Protein AF-A0A1V5ILT2-F1 (afdb_monomer)

Radius of gyration: 11.58 Å; Cα contacts (8 Å, |Δi|>4): 121; chains: 1; bounding box: 30×20×29 Å

Solvent-accessible surface area (backbone atoms only — not comparable to full-atom values): 4222 Å² total; per-residue (Å²): 113,49,76,59,86,92,46,31,35,38,66,44,82,47,89,52,71,83,83,70,83,48,72,66,60,53,49,47,35,62,80,67,57,32,70,37,35,37,34,35,22,76,51,90,60,73,46,75,66,48,101,47,30,32,36,35,26,51,62,45,62,77,69,76,49,75,88,66,82,133

Foldseek 3Di:
DDDDPNAAEAEAEDADPPDADDPVVVCCCPVVVHQAYEYEYCDDDWDDNDPRYIYDYPCCVVVVHDRDDD

Secondary structure (DSSP, 8-state):
-EEETTEEEEEEE--SSS----HHHHHHHHHTT-SEEEEEESSS--EEEETTEEEEETHHHHTT--SS--

Sequence (70 aa):
MLRRGDRLLGVECKRLDAPRMTPSIRIALEDLGLERVVVLYPGERRYPLTDRVEAVPLDHLAGEQPLFDA

pLDDT: mean 93.8, std 5.89, range [59.78, 98.19]

Structure (mmCIF, N/CA/C/O backbone):
data_AF-A0A1V5ILT2-F1
#
_entry.id   AF-A0A1V5ILT2-F1
#
loop_
_atom_site.group_PDB
_atom_site.id
_atom_site.type_symbol
_atom_site.label_atom_id
_atom_site.label_alt_id
_atom_site.label_comp_id
_atom_site.label_asym_id
_atom_site.label_entity_id
_atom_site.label_seq_id
_atom_site.pdbx_PDB_ins_code
_atom_site.Cartn_x
_atom_site.Cartn_y
_atom_site.Cartn_z
_atom_site.occupancy
_atom_site.B_iso_or_equiv
_atom_site.auth_seq_id
_atom_site.auth_comp_id
_atom_site.auth_asym_id
_atom_site.auth_atom_id
_atom_site.pdbx_PDB_model_num
ATOM 1 N N . MET A 1 1 ? -9.168 6.162 -0.858 1.00 88.19 1 MET A N 1
ATOM 2 C CA . MET A 1 1 ? -9.879 5.294 0.104 1.00 88.19 1 MET A CA 1
ATOM 3 C C . MET A 1 1 ? -11.077 4.685 -0.599 1.00 88.19 1 MET A C 1
ATOM 5 O O . MET A 1 1 ? -11.708 5.379 -1.386 1.00 88.19 1 MET A O 1
ATOM 9 N N . LEU A 1 2 ? -11.356 3.412 -0.340 1.00 94.81 2 LEU A N 1
ATOM 10 C CA . LEU A 1 2 ? -12.479 2.646 -0.876 1.00 94.81 2 LEU A CA 1
ATOM 11 C C . LEU A 1 2 ? -13.294 2.084 0.298 1.00 94.81 2 LEU A C 1
ATOM 13 O O . LEU A 1 2 ? -12.723 1.806 1.353 1.00 94.81 2 LEU A O 1
ATOM 17 N N . ARG A 1 3 ? -14.606 1.894 0.118 1.00 95.25 3 ARG A N 1
ATOM 18 C CA . ARG A 1 3 ? -15.485 1.245 1.105 1.00 95.25 3 ARG A CA 1
ATOM 19 C C . ARG A 1 3 ? -16.139 0.011 0.487 1.00 95.25 3 ARG A C 1
ATOM 21 O O . ARG A 1 3 ? -16.731 0.110 -0.584 1.00 95.25 3 ARG A O 1
ATOM 28 N N . ARG A 1 4 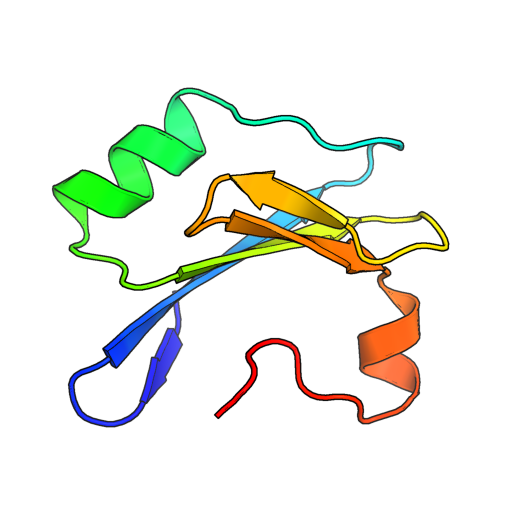? -16.061 -1.132 1.173 1.00 92.44 4 ARG A N 1
ATOM 29 C CA . ARG A 1 4 ? -16.732 -2.388 0.798 1.00 92.44 4 ARG A CA 1
ATOM 30 C C . ARG A 1 4 ? -17.477 -2.937 2.013 1.00 92.44 4 ARG A C 1
ATOM 32 O O . ARG A 1 4 ? -16.861 -3.509 2.908 1.00 92.44 4 ARG A O 1
ATOM 39 N N . GLY A 1 5 ? -18.795 -2.738 2.058 1.00 94.19 5 GLY A N 1
ATOM 40 C CA . GLY A 1 5 ? -19.547 -2.937 3.301 1.00 94.19 5 GLY A CA 1
ATOM 41 C C . GLY A 1 5 ? -18.990 -2.005 4.375 1.00 94.19 5 GLY A C 1
ATOM 42 O O . GLY A 1 5 ? -18.833 -0.816 4.104 1.00 94.19 5 GLY A O 1
ATOM 43 N N . ASP A 1 6 ? -18.619 -2.547 5.532 1.00 94.38 6 ASP A N 1
ATOM 44 C CA . ASP A 1 6 ? -18.003 -1.797 6.639 1.00 94.38 6 ASP A CA 1
ATOM 45 C C . ASP A 1 6 ? -16.475 -1.734 6.596 1.00 94.38 6 ASP A C 1
ATOM 47 O O . ASP A 1 6 ? -15.855 -1.076 7.429 1.00 94.38 6 ASP A O 1
ATOM 51 N N . ARG A 1 7 ? -15.860 -2.361 5.590 1.00 94.81 7 ARG A N 1
ATOM 52 C CA . ARG A 1 7 ? -14.408 -2.371 5.414 1.00 94.81 7 ARG A CA 1
ATOM 53 C C . ARG A 1 7 ? -13.966 -1.089 4.714 1.00 94.81 7 ARG A C 1
ATOM 55 O O . ARG A 1 7 ? -14.439 -0.789 3.611 1.00 94.81 7 ARG A O 1
ATOM 62 N N . LEU A 1 8 ? -13.044 -0.351 5.332 1.00 97.44 8 LEU A N 1
ATOM 63 C CA . LEU A 1 8 ? -12.356 0.789 4.722 1.00 97.44 8 LEU A CA 1
ATOM 64 C C . LEU A 1 8 ? -10.968 0.356 4.243 1.00 97.44 8 LEU A C 1
ATOM 66 O O . LEU A 1 8 ? -10.180 -0.199 5.005 1.00 97.44 8 LEU A O 1
ATOM 70 N N . LEU A 1 9 ? -10.670 0.607 2.969 1.00 97.56 9 LEU A N 1
ATOM 71 C CA . LEU A 1 9 ? -9.445 0.163 2.302 1.00 97.56 9 LEU A CA 1
ATOM 72 C C . LEU A 1 9 ? -8.684 1.364 1.722 1.00 97.56 9 LEU A C 1
ATOM 74 O O . LEU A 1 9 ? -9.275 2.283 1.142 1.00 97.56 9 LEU A O 1
ATOM 78 N N . GLY A 1 10 ? -7.362 1.372 1.861 1.00 97.75 10 GLY A N 1
ATOM 79 C CA . GLY A 1 10 ? -6.483 2.401 1.306 1.00 97.75 10 GLY A CA 1
ATOM 80 C C . GLY A 1 10 ? -5.803 1.957 0.018 1.00 97.75 10 GLY A C 1
ATOM 81 O O . GLY A 1 10 ? -5.354 0.824 -0.090 1.00 97.75 10 GLY A O 1
ATOM 82 N N . VAL A 1 11 ? -5.673 2.872 -0.940 1.00 97.12 11 VAL A N 1
ATOM 83 C CA . VAL A 1 11 ? -4.826 2.686 -2.124 1.00 97.12 11 VAL A CA 1
ATOM 84 C C . VAL A 1 11 ? -3.908 3.895 -2.221 1.00 97.12 11 VAL A C 1
ATOM 86 O O . VAL A 1 11 ? -4.393 5.028 -2.198 1.00 97.12 11 VAL A O 1
ATOM 89 N N . GLU A 1 12 ? -2.605 3.660 -2.321 1.00 96.94 12 GLU A N 1
ATOM 90 C CA . GLU A 1 12 ? -1.590 4.687 -2.546 1.00 96.94 12 GLU A CA 1
ATOM 91 C C . GLU A 1 12 ? -0.820 4.375 -3.829 1.00 96.94 12 GLU A C 1
ATOM 93 O O . GLU A 1 12 ? -0.265 3.295 -3.968 1.00 96.94 12 GLU A O 1
ATOM 98 N N . CYS A 1 13 ? -0.750 5.318 -4.767 1.00 95.75 13 CYS A N 1
ATOM 99 C CA . CYS A 1 13 ? 0.013 5.140 -6.002 1.00 95.75 13 CYS A CA 1
ATOM 100 C C . CYS A 1 13 ? 1.365 5.848 -5.890 1.00 95.75 13 CYS A C 1
ATOM 102 O O . CYS A 1 13 ? 1.421 7.065 -5.694 1.00 95.75 13 CYS A O 1
ATOM 104 N N . LYS A 1 14 ? 2.462 5.110 -6.064 1.00 94.06 14 LYS A N 1
ATOM 105 C CA . LYS A 1 14 ? 3.824 5.651 -6.129 1.00 94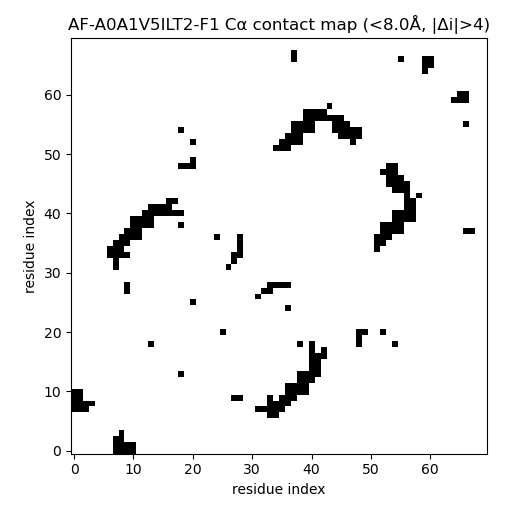.06 14 LYS A CA 1
ATOM 106 C C . LYS A 1 14 ? 4.405 5.476 -7.527 1.00 94.06 14 LYS A C 1
ATOM 108 O O . LYS A 1 14 ? 4.079 4.535 -8.234 1.00 94.06 14 LYS A O 1
ATOM 113 N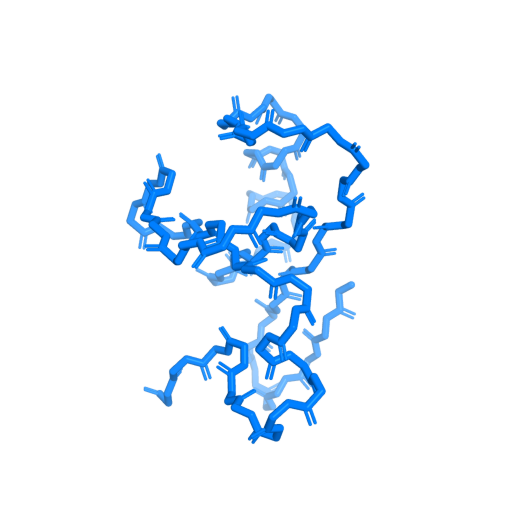 N . ARG A 1 15 ? 5.298 6.393 -7.910 1.00 93.62 15 ARG A N 1
ATOM 114 C CA . ARG A 1 15 ? 6.110 6.303 -9.142 1.00 93.62 15 ARG A CA 1
ATOM 115 C C . ARG A 1 15 ? 7.543 5.830 -8.879 1.00 93.62 15 ARG A C 1
ATOM 117 O O . ARG A 1 15 ? 8.336 5.760 -9.805 1.00 93.62 15 ARG A O 1
ATOM 124 N N . LEU A 1 16 ? 7.872 5.574 -7.615 1.00 90.06 16 LEU A N 1
ATOM 125 C CA . LEU A 1 16 ? 9.178 5.091 -7.181 1.00 90.06 16 LEU A CA 1
ATOM 126 C C . LEU A 1 16 ? 9.200 3.560 -7.232 1.00 90.06 16 LEU A C 1
ATOM 128 O O . LEU A 1 16 ? 8.212 2.923 -6.856 1.00 90.06 16 LEU A O 1
ATOM 132 N N . ASP A 1 17 ? 10.325 2.987 -7.644 1.00 80.88 17 ASP A N 1
ATOM 133 C CA . ASP A 1 17 ? 10.607 1.564 -7.520 1.00 80.88 17 ASP A CA 1
ATOM 134 C C . ASP A 1 17 ? 10.911 1.184 -6.055 1.00 80.88 17 ASP A C 1
ATOM 136 O O . ASP A 1 17 ? 11.447 1.963 -5.272 1.00 80.88 17 ASP A O 1
ATOM 140 N N . ALA A 1 18 ? 10.494 -0.017 -5.647 1.00 91.06 18 ALA A N 1
ATOM 141 C CA . ALA A 1 18 ? 10.620 -0.529 -4.276 1.00 91.06 18 ALA A CA 1
ATOM 142 C C . ALA A 1 18 ? 10.009 0.360 -3.155 1.00 91.06 18 ALA A C 1
ATOM 144 O O . ALA A 1 18 ? 10.728 0.844 -2.269 1.00 91.06 18 ALA A O 1
ATOM 145 N N . PRO A 1 19 ? 8.669 0.537 -3.122 1.00 94.88 19 PRO A N 1
ATOM 146 C CA . PRO A 1 19 ? 7.960 1.132 -1.994 1.00 94.88 19 PRO A CA 1
ATOM 147 C C . PRO A 1 19 ? 8.375 0.570 -0.636 1.00 94.88 19 PRO A C 1
ATOM 149 O O . PRO A 1 19 ? 8.659 -0.620 -0.482 1.00 94.88 19 PRO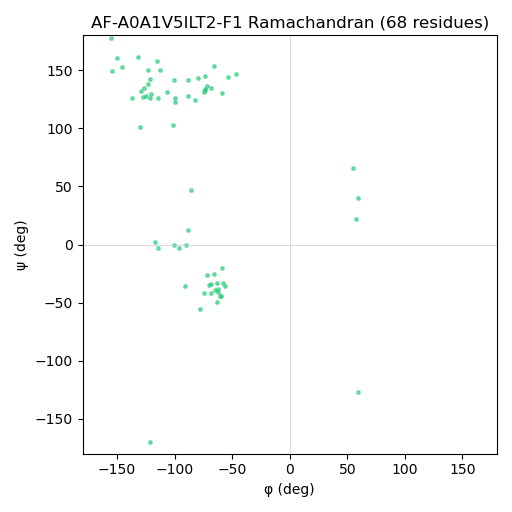 A O 1
ATOM 152 N N . ARG A 1 20 ? 8.335 1.443 0.371 1.00 95.69 20 ARG A N 1
ATOM 153 C CA . ARG A 1 20 ? 8.554 1.113 1.780 1.00 95.69 20 ARG A CA 1
ATOM 154 C C . ARG A 1 20 ? 7.460 1.732 2.630 1.00 95.69 20 ARG A C 1
ATOM 156 O O . ARG A 1 20 ? 6.802 2.683 2.207 1.00 95.69 20 ARG A O 1
ATOM 163 N N . MET A 1 21 ? 7.303 1.210 3.841 1.00 96.81 21 MET A N 1
ATOM 164 C CA . MET A 1 21 ? 6.388 1.779 4.822 1.00 96.81 21 MET A CA 1
ATOM 165 C C . MET A 1 21 ? 6.760 3.239 5.120 1.00 96.81 21 MET A C 1
ATOM 167 O O . MET A 1 21 ? 7.917 3.539 5.419 1.00 96.81 21 MET A O 1
ATOM 171 N N . THR A 1 22 ? 5.779 4.139 5.070 1.00 96.38 22 THR A N 1
ATOM 172 C CA . THR A 1 22 ? 5.951 5.560 5.402 1.00 96.38 22 THR A CA 1
ATOM 173 C C . THR A 1 22 ? 5.125 5.936 6.635 1.00 96.38 22 THR A C 1
ATOM 175 O O . THR A 1 22 ? 4.127 5.276 6.943 1.00 96.38 22 THR A O 1
ATOM 178 N N . PRO A 1 23 ? 5.485 7.024 7.344 1.00 97.56 23 PRO A N 1
ATOM 179 C CA . PRO A 1 23 ? 4.642 7.565 8.407 1.00 97.56 23 PRO A CA 1
ATOM 180 C C . PRO A 1 23 ? 3.225 7.918 7.938 1.00 97.56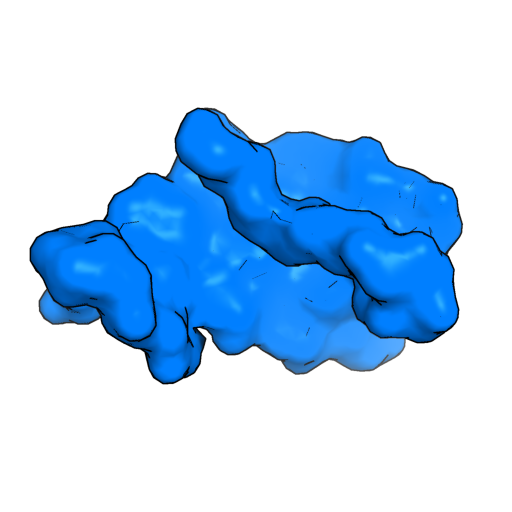 23 PRO A C 1
ATOM 182 O O . PRO A 1 23 ? 2.278 7.672 8.674 1.00 97.56 23 PRO A O 1
ATOM 185 N N . SER A 1 24 ? 3.061 8.415 6.705 1.00 96.50 24 SER A N 1
ATOM 186 C CA . SER A 1 24 ? 1.744 8.764 6.153 1.00 96.50 24 SER A CA 1
ATOM 187 C C . SER A 1 24 ? 0.811 7.558 6.027 1.00 96.50 24 SER A C 1
ATOM 189 O O . SER A 1 24 ? -0.357 7.668 6.380 1.00 96.50 24 SER A O 1
ATOM 191 N N . ILE A 1 25 ? 1.319 6.398 5.587 1.00 97.44 25 ILE A N 1
ATOM 192 C CA . ILE A 1 25 ? 0.518 5.166 5.494 1.00 97.44 25 ILE A CA 1
ATOM 193 C C . ILE A 1 25 ? 0.077 4.715 6.891 1.00 97.44 25 ILE A C 1
ATOM 195 O O . ILE A 1 25 ? -1.060 4.286 7.068 1.00 97.44 25 ILE A O 1
ATOM 199 N N . ARG A 1 26 ? 0.959 4.838 7.895 1.00 97.56 26 ARG A N 1
ATOM 200 C CA . ARG A 1 26 ? 0.637 4.485 9.287 1.00 97.56 26 ARG A CA 1
ATOM 201 C C . ARG A 1 26 ? -0.473 5.372 9.845 1.00 97.56 26 ARG A C 1
ATOM 203 O O . ARG A 1 26 ? -1.450 4.846 10.356 1.00 97.56 26 ARG A O 1
ATOM 210 N N . ILE A 1 27 ? -0.336 6.686 9.683 1.00 98.19 27 ILE A N 1
ATOM 211 C CA . ILE A 1 27 ? -1.347 7.659 10.117 1.00 98.19 27 ILE A CA 1
ATOM 212 C C . ILE A 1 27 ? -2.678 7.381 9.413 1.00 98.19 27 ILE A C 1
ATOM 214 O O . ILE A 1 27 ? -3.710 7.318 10.061 1.00 98.19 27 ILE A O 1
ATOM 218 N N . ALA A 1 28 ? -2.670 7.117 8.103 1.00 97.44 28 ALA A N 1
ATOM 219 C CA . ALA A 1 28 ? -3.896 6.800 7.373 1.00 97.44 28 ALA A CA 1
ATOM 220 C C . ALA A 1 28 ? -4.585 5.519 7.877 1.00 97.44 28 ALA A C 1
ATOM 222 O O . ALA A 1 28 ? -5.810 5.481 7.930 1.00 97.44 28 ALA A O 1
ATOM 223 N N . LEU A 1 29 ? -3.826 4.479 8.248 1.00 97.94 29 LEU A N 1
ATOM 224 C CA . LEU A 1 29 ? -4.386 3.261 8.849 1.00 97.94 29 LEU A CA 1
ATOM 225 C C . LEU A 1 29 ? -5.116 3.556 10.165 1.00 97.94 29 LEU A C 1
ATOM 227 O O . LEU A 1 29 ? -6.196 3.015 10.389 1.00 97.94 29 LEU A O 1
ATOM 231 N N . GLU A 1 30 ? -4.521 4.381 11.023 1.00 97.69 30 GLU A N 1
ATOM 232 C CA . GLU A 1 30 ? -5.031 4.685 12.364 1.00 97.69 30 GLU A CA 1
ATOM 233 C C . GLU A 1 30 ? -6.182 5.697 12.311 1.00 97.69 30 GLU A C 1
ATOM 235 O O . GLU A 1 30 ? -7.293 5.391 12.741 1.00 97.69 30 GLU A O 1
ATOM 240 N N . ASP A 1 31 ? -5.951 6.857 11.704 1.00 98.06 31 ASP A N 1
ATOM 241 C CA . ASP A 1 31 ? -6.877 7.992 11.725 1.00 98.06 31 ASP A CA 1
ATOM 242 C C . ASP A 1 31 ? -8.144 7.734 10.906 1.00 98.06 31 ASP A C 1
ATOM 244 O O . ASP A 1 31 ? -9.227 8.201 11.258 1.00 98.06 31 ASP A O 1
ATOM 248 N N . LEU A 1 32 ? -8.023 6.995 9.797 1.00 96.94 32 LEU A N 1
ATOM 249 C CA . LEU A 1 32 ? -9.163 6.672 8.934 1.00 96.94 32 LEU A CA 1
ATOM 250 C C . LEU A 1 32 ? -9.763 5.296 9.245 1.00 96.94 32 LEU A C 1
ATOM 252 O O . LEU A 1 32 ? -10.741 4.911 8.605 1.00 96.94 32 LEU A O 1
ATOM 256 N N . GLY A 1 33 ? -9.179 4.538 10.180 1.00 97.12 33 GLY A N 1
ATOM 257 C CA . GLY A 1 33 ? -9.615 3.179 10.499 1.00 97.12 33 GLY A CA 1
ATOM 258 C C . GLY A 1 33 ? -9.540 2.229 9.300 1.00 97.12 33 GLY A C 1
ATOM 259 O O . GLY A 1 33 ? -10.456 1.433 9.087 1.00 97.12 33 GLY A O 1
ATOM 260 N N . LEU A 1 34 ? -8.485 2.331 8.481 1.00 97.88 34 LEU A N 1
ATOM 261 C CA . LEU A 1 34 ? -8.322 1.449 7.323 1.00 97.88 34 LEU A CA 1
ATOM 262 C C . LEU A 1 34 ? -7.922 0.046 7.782 1.00 97.88 34 LEU A C 1
ATOM 264 O O . LEU A 1 34 ? -6.987 -0.145 8.560 1.00 97.88 34 LEU A O 1
ATOM 268 N N . GLU A 1 35 ? -8.589 -0.956 7.227 1.00 97.12 35 GLU A N 1
ATOM 269 C CA . GLU A 1 35 ? -8.292 -2.360 7.494 1.00 97.12 35 GLU A CA 1
ATOM 270 C C . GLU A 1 35 ? -7.000 -2.807 6.790 1.00 97.12 35 GLU A C 1
ATOM 272 O O . GLU A 1 35 ? -6.171 -3.521 7.363 1.00 97.12 35 GLU A O 1
ATOM 277 N N . ARG A 1 36 ? -6.820 -2.363 5.540 1.00 96.94 36 ARG A N 1
ATOM 278 C CA . ARG A 1 36 ? -5.684 -2.689 4.666 1.00 96.94 36 ARG A CA 1
ATOM 279 C C . ARG A 1 36 ? -5.321 -1.505 3.777 1.00 96.94 36 ARG A C 1
ATOM 281 O O . ARG A 1 36 ? -6.195 -0.723 3.394 1.00 96.94 36 ARG A O 1
ATOM 288 N N . VAL A 1 37 ? -4.054 -1.422 3.378 1.00 98.06 37 VAL A N 1
ATOM 289 C CA . VAL A 1 37 ? -3.574 -0.492 2.347 1.00 98.06 37 VAL A CA 1
ATOM 290 C C . VAL A 1 37 ? -2.811 -1.249 1.263 1.00 98.06 37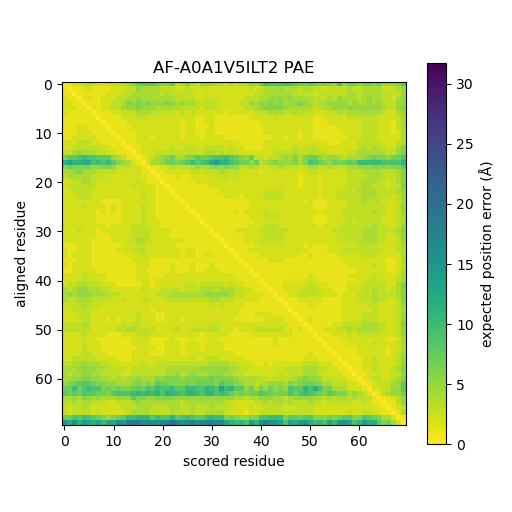 VAL A C 1
ATOM 292 O O . VAL A 1 37 ? -1.950 -2.070 1.561 1.00 98.06 37 VAL A O 1
ATOM 295 N N . VAL A 1 38 ? -3.085 -0.936 0.002 1.00 97.50 38 VAL A N 1
ATOM 296 C CA . VAL A 1 38 ? -2.270 -1.369 -1.138 1.00 97.50 38 VAL A CA 1
ATOM 297 C C . VAL A 1 38 ? -1.478 -0.180 -1.668 1.00 97.50 38 VAL A C 1
ATOM 299 O O . VAL A 1 38 ? -2.036 0.889 -1.912 1.00 97.50 38 VAL A O 1
ATOM 302 N N . VAL A 1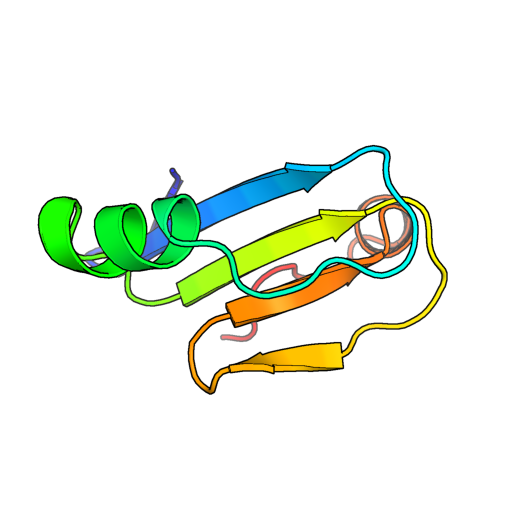 39 ? -0.177 -0.369 -1.868 1.00 97.50 39 VAL A N 1
ATOM 303 C CA . VAL A 1 39 ? 0.712 0.584 -2.528 1.00 97.50 39 VAL A CA 1
ATOM 304 C C . VAL A 1 39 ? 0.952 0.123 -3.963 1.00 97.50 39 VAL A C 1
ATOM 306 O O . VAL A 1 39 ? 1.732 -0.795 -4.205 1.00 97.50 39 VAL A O 1
ATOM 309 N N . LEU A 1 40 ? 0.284 0.765 -4.917 1.00 96.38 40 LEU A N 1
ATOM 310 C CA . LEU A 1 40 ? 0.497 0.548 -6.344 1.00 96.38 40 LEU A CA 1
ATOM 311 C C . LEU A 1 40 ? 1.807 1.187 -6.791 1.00 96.38 40 LEU A C 1
ATOM 313 O O . LEU A 1 40 ? 2.058 2.357 -6.485 1.00 96.38 40 LEU A O 1
ATOM 317 N N . TYR A 1 41 ? 2.638 0.443 -7.517 1.00 96.31 41 TYR A N 1
ATOM 318 C CA . TYR A 1 41 ? 3.967 0.919 -7.906 1.00 96.31 41 TYR A CA 1
ATOM 319 C C . TYR A 1 41 ? 4.454 0.322 -9.241 1.00 96.31 41 TYR A C 1
ATOM 321 O O . TYR A 1 41 ? 3.938 -0.710 -9.674 1.00 96.31 41 TYR A O 1
ATOM 329 N N . PRO A 1 42 ? 5.441 0.948 -9.916 1.00 95.88 42 PRO A N 1
ATOM 330 C CA . PRO A 1 42 ? 5.914 0.537 -11.239 1.00 95.88 42 PRO A CA 1
ATOM 331 C C . PRO A 1 42 ? 6.993 -0.560 -11.166 1.00 95.88 42 PRO A C 1
ATOM 333 O O . PRO A 1 42 ? 8.046 -0.434 -11.782 1.00 95.88 42 PRO A O 1
ATOM 336 N N . GLY A 1 43 ? 6.776 -1.607 -10.371 1.00 94.25 43 GLY A N 1
ATOM 337 C CA . GLY A 1 43 ? 7.631 -2.800 -10.378 1.00 94.25 43 GLY A CA 1
ATOM 338 C C . GLY A 1 43 ? 6.837 -4.053 -10.706 1.00 94.25 43 GLY A C 1
ATOM 339 O O . GLY A 1 43 ? 5.682 -3.961 -11.092 1.00 94.25 43 GLY A O 1
ATOM 340 N N . GLU A 1 44 ? 7.468 -5.211 -10.537 1.00 93.81 44 GLU A N 1
ATOM 341 C CA . GLU A 1 44 ? 6.996 -6.472 -11.135 1.00 93.81 44 GLU A CA 1
ATOM 342 C C . GLU A 1 44 ? 6.548 -7.517 -10.104 1.00 93.81 44 GLU A C 1
ATOM 344 O O . GLU A 1 44 ? 6.171 -8.630 -10.456 1.00 93.81 44 GLU A O 1
ATOM 349 N N . ARG A 1 45 ? 6.672 -7.224 -8.802 1.00 93.19 45 ARG A N 1
ATOM 350 C CA . ARG A 1 45 ? 6.430 -8.211 -7.743 1.00 93.19 45 ARG A CA 1
ATOM 351 C C . ARG A 1 45 ? 5.486 -7.684 -6.677 1.00 93.19 45 ARG A C 1
ATOM 353 O O . ARG A 1 45 ? 5.690 -6.607 -6.133 1.00 93.19 45 ARG A O 1
ATOM 360 N N . ARG A 1 46 ? 4.487 -8.483 -6.308 1.00 94.88 46 ARG A N 1
ATOM 361 C CA . ARG A 1 46 ? 3.715 -8.250 -5.082 1.00 94.88 46 ARG A CA 1
ATOM 362 C C . ARG A 1 46 ? 4.558 -8.634 -3.867 1.00 94.88 46 ARG A C 1
ATOM 364 O O . ARG A 1 46 ? 5.169 -9.701 -3.871 1.00 94.88 46 ARG A O 1
ATOM 371 N N . TYR A 1 47 ? 4.600 -7.791 -2.837 1.00 95.56 47 TYR A N 1
ATOM 372 C CA . TYR A 1 47 ? 5.274 -8.122 -1.576 1.00 95.56 47 TYR A CA 1
ATOM 373 C C . TYR A 1 47 ? 4.694 -7.353 -0.377 1.00 95.56 47 TYR A C 1
ATOM 375 O O . TYR A 1 47 ? 4.246 -6.212 -0.533 1.00 95.56 47 TYR A O 1
ATOM 383 N N . PRO A 1 48 ? 4.711 -7.936 0.835 1.00 96.62 48 PRO A N 1
ATOM 384 C CA . PRO A 1 48 ? 4.241 -7.251 2.032 1.00 96.62 48 PRO A CA 1
ATOM 385 C C . PRO A 1 48 ? 5.221 -6.150 2.460 1.00 96.62 48 PRO A C 1
ATOM 387 O O . PRO A 1 48 ? 6.434 -6.355 2.509 1.00 96.62 48 PRO A O 1
ATOM 390 N N . LEU A 1 49 ? 4.686 -4.981 2.819 1.00 96.94 49 LEU A N 1
ATOM 391 C CA . LEU A 1 49 ? 5.409 -3.944 3.565 1.00 96.94 49 LEU A CA 1
ATOM 392 C C . LEU A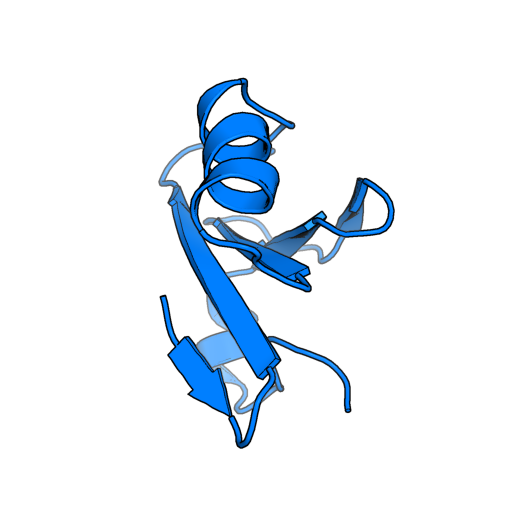 1 49 ? 5.208 -4.122 5.074 1.00 96.94 49 LEU A C 1
ATOM 394 O O . LEU A 1 49 ? 6.121 -3.849 5.850 1.00 96.94 49 LEU A O 1
ATOM 398 N N . THR A 1 50 ? 4.008 -4.558 5.473 1.00 96.31 50 THR A N 1
ATOM 399 C CA . THR A 1 50 ? 3.608 -4.946 6.837 1.00 96.31 50 THR A CA 1
ATOM 400 C C . THR A 1 50 ? 2.426 -5.928 6.755 1.00 96.31 50 THR A C 1
ATOM 402 O O . THR A 1 50 ? 1.878 -6.128 5.673 1.00 96.31 50 THR A O 1
ATOM 405 N N . ASP A 1 51 ? 1.935 -6.443 7.885 1.00 94.88 51 ASP A N 1
ATOM 406 C CA . ASP A 1 51 ? 0.749 -7.322 7.935 1.00 94.88 51 ASP A CA 1
ATOM 407 C C . ASP A 1 51 ? -0.540 -6.696 7.372 1.00 94.88 51 ASP A C 1
ATOM 409 O O . ASP A 1 51 ? -1.498 -7.402 7.053 1.00 94.88 51 ASP A O 1
ATOM 413 N N . ARG A 1 52 ? -0.606 -5.360 7.287 1.00 96.81 52 ARG A N 1
ATOM 414 C CA . ARG A 1 52 ? -1.777 -4.618 6.786 1.00 96.81 52 ARG A CA 1
ATOM 415 C C . ARG A 1 52 ? -1.493 -3.812 5.523 1.00 96.81 52 ARG A C 1
ATOM 417 O O . ARG A 1 52 ? -2.382 -3.098 5.060 1.00 96.81 52 ARG A O 1
ATOM 424 N N . VAL A 1 53 ? -0.277 -3.891 4.981 1.00 97.88 53 VAL A N 1
ATOM 425 C CA . VAL A 1 53 ? 0.144 -3.074 3.838 1.00 97.88 53 VAL A CA 1
ATOM 426 C C . VAL A 1 53 ? 0.928 -3.907 2.840 1.00 97.88 53 VAL A C 1
ATOM 428 O O . VAL A 1 53 ? 1.959 -4.473 3.195 1.00 97.88 53 VAL A O 1
ATOM 431 N N . GLU A 1 54 ? 0.502 -3.905 1.582 1.00 97.31 54 GLU A N 1
ATOM 432 C CA . GLU A 1 54 ? 1.176 -4.618 0.493 1.00 97.31 54 GLU A CA 1
ATOM 433 C C . GLU A 1 54 ? 1.585 -3.669 -0.627 1.00 97.31 54 GLU A C 1
ATOM 435 O O . GLU A 1 54 ? 0.847 -2.747 -0.965 1.00 97.31 54 GLU A O 1
ATOM 440 N N . ALA A 1 55 ? 2.744 -3.910 -1.232 1.00 97.06 55 ALA A N 1
ATOM 441 C CA . ALA A 1 55 ? 3.108 -3.314 -2.506 1.00 97.06 55 ALA A CA 1
ATOM 442 C C . ALA A 1 55 ? 2.592 -4.211 -3.635 1.00 97.06 55 ALA A C 1
ATOM 444 O O . ALA A 1 55 ? 2.853 -5.415 -3.637 1.00 97.06 55 ALA A O 1
ATOM 445 N N . VAL A 1 56 ? 1.859 -3.629 -4.583 1.00 96.19 56 VAL A N 1
ATOM 446 C CA . VAL A 1 56 ? 1.257 -4.340 -5.716 1.00 96.19 56 VAL A CA 1
ATOM 447 C C . VAL A 1 56 ? 1.712 -3.686 -7.026 1.00 96.19 56 VAL A C 1
ATOM 449 O O . VAL A 1 56 ? 1.596 -2.466 -7.169 1.00 96.19 56 VAL A O 1
ATOM 452 N N . PRO A 1 57 ? 2.243 -4.467 -7.976 1.00 95.12 57 PRO A N 1
ATOM 453 C CA . PRO A 1 57 ? 2.565 -4.001 -9.318 1.00 95.12 57 PRO A CA 1
ATOM 454 C C . PRO A 1 57 ? 1.391 -3.328 -10.030 1.00 95.12 57 PRO A C 1
ATOM 456 O O . PRO A 1 57 ? 0.240 -3.738 -9.889 1.00 95.12 57 PRO A O 1
ATOM 459 N N . LEU A 1 58 ? 1.674 -2.296 -10.823 1.00 92.38 58 LEU A N 1
ATOM 460 C CA . LEU A 1 58 ? 0.643 -1.632 -11.625 1.00 92.38 58 LEU A CA 1
ATOM 461 C C . LEU A 1 58 ? 0.023 -2.571 -12.677 1.00 92.38 58 LEU A C 1
ATOM 463 O O . LEU A 1 58 ? -1.161 -2.448 -12.979 1.00 92.38 58 LEU A O 1
ATOM 467 N N . ASP A 1 59 ? 0.801 -3.502 -13.224 1.00 91.31 59 ASP A N 1
ATOM 468 C CA . ASP A 1 59 ? 0.359 -4.465 -14.240 1.00 91.31 59 ASP A CA 1
ATOM 469 C C . ASP A 1 59 ? -0.696 -5.464 -13.723 1.00 91.31 59 ASP A C 1
ATOM 471 O O . ASP A 1 59 ? -1.546 -5.899 -14.500 1.00 91.31 59 ASP A O 1
ATOM 475 N N . HIS A 1 60 ? -0.748 -5.736 -12.414 1.00 91.56 60 HIS A N 1
ATOM 476 C CA . HIS A 1 60 ? -1.808 -6.539 -11.796 1.00 91.56 60 HIS A CA 1
ATOM 477 C C . HIS A 1 60 ? -3.204 -5.947 -12.054 1.00 91.56 60 HIS A C 1
ATOM 479 O O . HIS A 1 60 ? -4.169 -6.690 -12.234 1.00 91.56 60 HIS A O 1
ATOM 485 N N . LEU A 1 61 ? -3.321 -4.613 -12.135 1.00 85.38 61 LEU A N 1
ATOM 486 C CA . LEU A 1 61 ? -4.583 -3.961 -12.501 1.00 85.38 61 LEU A CA 1
ATOM 487 C C . LEU A 1 61 ? -4.975 -4.213 -13.955 1.00 85.38 61 LEU A C 1
ATOM 489 O O . LEU A 1 61 ? -6.162 -4.309 -14.256 1.00 85.38 61 LEU A O 1
ATOM 493 N N . ALA A 1 62 ? -3.995 -4.306 -14.854 1.00 85.31 62 ALA A N 1
ATOM 494 C CA . ALA A 1 62 ? -4.248 -4.590 -16.261 1.00 85.31 62 ALA A CA 1
ATOM 495 C C . ALA A 1 62 ? -4.680 -6.049 -16.483 1.00 85.31 62 ALA A C 1
ATOM 497 O O . ALA A 1 62 ? -5.393 -6.331 -17.440 1.00 85.31 62 ALA A O 1
ATOM 498 N N . GLY A 1 63 ? -4.273 -6.963 -15.596 1.00 85.31 63 GLY A N 1
ATOM 499 C CA . GLY A 1 63 ? -4.614 -8.387 -15.649 1.00 85.31 63 GLY A CA 1
ATOM 500 C C . GLY A 1 63 ? -5.917 -8.788 -14.948 1.00 85.31 63 GLY A C 1
ATOM 501 O O . GLY A 1 63 ? -6.107 -9.979 -14.720 1.00 85.31 63 GLY A O 1
ATOM 502 N N . GLU A 1 64 ? -6.774 -7.835 -14.557 1.00 81.75 64 GLU A N 1
ATOM 503 C CA . GLU A 1 64 ? -8.026 -8.072 -13.803 1.00 81.75 64 GLU A CA 1
ATOM 504 C C . GLU A 1 64 ? -7.835 -8.796 -12.455 1.00 81.75 64 GLU A C 1
ATOM 506 O O . GLU A 1 64 ? -8.763 -9.385 -11.895 1.00 81.75 64 GLU A O 1
ATOM 511 N N . GLN A 1 65 ? -6.628 -8.740 -11.893 1.00 88.81 65 GLN A N 1
ATOM 512 C CA . GLN A 1 65 ? -6.328 -9.371 -10.614 1.00 88.81 65 GLN A CA 1
ATOM 513 C C . GLN A 1 65 ? -6.826 -8.488 -9.459 1.00 88.81 65 GLN A C 1
ATOM 515 O O . GLN A 1 65 ? -6.741 -7.256 -9.523 1.00 88.81 65 GLN A O 1
ATOM 520 N N . PRO A 1 66 ? -7.334 -9.081 -8.365 1.00 89.50 66 PRO A N 1
ATOM 521 C CA . PRO A 1 66 ? -7.804 -8.307 -7.226 1.00 89.50 66 PRO A CA 1
ATOM 522 C C . PRO A 1 66 ? -6.642 -7.610 -6.501 1.00 89.50 66 PRO A C 1
ATOM 524 O O . PRO A 1 66 ? -5.617 -8.217 -6.185 1.00 89.50 66 PRO A O 1
ATOM 527 N N . LEU A 1 67 ? -6.832 -6.327 -6.170 1.00 91.44 67 LEU A N 1
ATOM 528 C CA . LEU A 1 67 ? -5.893 -5.591 -5.312 1.00 91.44 67 LEU A CA 1
ATOM 529 C C . LEU A 1 67 ? -5.908 -6.110 -3.876 1.00 91.44 67 LEU A C 1
ATOM 531 O O . LEU A 1 67 ? -4.861 -6.245 -3.251 1.00 91.44 67 LEU A O 1
ATOM 535 N N . PHE A 1 68 ? -7.100 -6.392 -3.360 1.00 90.69 68 PHE A N 1
ATOM 536 C CA . PHE A 1 68 ? -7.311 -6.889 -2.009 1.00 90.69 68 PHE A CA 1
ATOM 537 C C . PHE A 1 68 ? -7.868 -8.299 -2.106 1.00 90.69 68 PHE A C 1
ATOM 539 O O . PHE A 1 68 ? -8.892 -8.505 -2.765 1.00 90.69 68 PHE A O 1
ATOM 546 N N . ASP A 1 69 ? -7.213 -9.241 -1.440 1.00 80.12 69 ASP A N 1
ATOM 547 C CA . ASP A 1 69 ? -7.760 -10.583 -1.281 1.00 80.12 69 ASP A CA 1
ATOM 548 C C . ASP A 1 69 ? -9.040 -10.531 -0.421 1.00 80.12 69 ASP A C 1
ATOM 550 O O . ASP A 1 69 ? -9.255 -9.582 0.347 1.00 80.12 69 ASP A O 1
ATOM 554 N N . ALA A 1 70 ? -9.930 -11.508 -0.631 1.00 59.78 70 ALA A N 1
ATOM 555 C CA . ALA A 1 70 ? -11.259 -11.558 -0.013 1.00 59.78 70 ALA A CA 1
ATOM 556 C C . ALA A 1 70 ? -11.192 -11.628 1.519 1.00 59.78 70 ALA A C 1
ATOM 558 O O . ALA A 1 70 ? -10.450 -12.487 2.041 1.0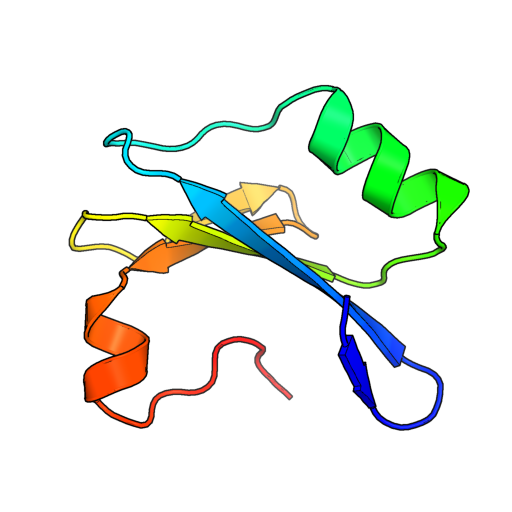0 59.78 70 ALA A O 1
#

Nearest PDB structures (foldseek):
  7zay-assembly1_B  TM=5.985E-01  e=2.588E+00  Homo sapiens
  2b4a-assembly1_A  TM=5.714E-01  e=2.768E+00  Halalkalibacterium halodurans C-125
  8j2n-assembly2_B  TM=5.775E-01  e=2.960E+00  Mycobacterium tuberculosis H37Rv
  3k9w-assembly1_A  TM=4.819E-01  e=3.620E+00  Burkholderia pseudomallei 1710b
  3nxk-assembly2_F  TM=4.233E-01  e=2.116E+00  Campylobacter jejuni subsp. jejuni NCTC 11168 = ATCC 700819

Mean predicted aligned error: 2.85 Å